Protein AF-A0A5R9E8Z7-F1 (afdb_monomer_lite)

pLDDT: mean 84.97, std 17.88, range [40.56, 98.5]

Foldseek 3Di:
DDDDDDDDDPPVPPPPPPDDDDDDDFDQADPPDPVSVVLVVQLVVCVVVVNVVSVVVSSVVNVVCCVVPPPD

Secondary structure (DSSP, 8-state):
-------------------PPPPPPPP-PPTT-HHHHHHHHHHHHHHHTT-HHHHHHHHHHHHHHHHHHS--

Structure (mmCIF, N/CA/C/O backbone):
data_AF-A0A5R9E8Z7-F1
#
_entry.id   AF-A0A5R9E8Z7-F1
#
loop_
_atom_site.group_PDB
_atom_site.id
_atom_site.type_symbol
_atom_site.label_atom_id
_atom_site.label_alt_id
_atom_site.label_comp_id
_atom_site.label_asym_id
_atom_site.label_entity_id
_atom_site.label_seq_id
_atom_site.pdbx_PDB_ins_code
_atom_site.Cartn_x
_atom_site.Cartn_y
_atom_site.Cartn_z
_atom_site.occupancy
_atom_site.B_iso_or_equiv
_atom_site.auth_seq_id
_atom_site.auth_comp_id
_atom_site.auth_asym_id
_atom_site.auth_atom_id
_atom_site.pdbx_PDB_model_num
ATOM 1 N N . MET A 1 1 ? 51.548 48.736 -0.203 1.00 40.56 1 MET A N 1
ATOM 2 C CA . MET A 1 1 ? 50.974 47.399 -0.442 1.00 40.56 1 MET A CA 1
ATOM 3 C C . MET A 1 1 ? 49.533 47.514 0.003 1.00 40.56 1 MET A C 1
ATOM 5 O O . MET A 1 1 ? 49.307 47.936 1.129 1.00 40.56 1 MET A O 1
ATOM 9 N N . GLU A 1 2 ? 48.640 47.384 -0.967 1.00 43.09 2 GLU A N 1
ATOM 10 C CA . GLU A 1 2 ? 47.282 47.931 -1.026 1.00 43.09 2 GLU A CA 1
ATOM 11 C C . GLU A 1 2 ? 46.368 47.385 0.083 1.00 43.09 2 GLU A C 1
ATOM 13 O O . GLU A 1 2 ? 46.468 46.223 0.471 1.00 43.09 2 GLU A O 1
ATOM 18 N N . SER A 1 3 ? 45.486 48.248 0.585 1.00 53.00 3 SER A N 1
ATOM 19 C CA . SER A 1 3 ? 44.441 47.937 1.558 1.00 53.00 3 SER A CA 1
ATOM 20 C C . SER A 1 3 ? 43.307 47.173 0.875 1.00 53.00 3 SER A C 1
ATOM 22 O O . SER A 1 3 ? 42.568 47.751 0.082 1.00 53.00 3 SER A O 1
ATOM 24 N N . GLU A 1 4 ? 43.142 45.890 1.179 1.00 54.66 4 GLU A N 1
ATOM 25 C CA . GLU A 1 4 ? 42.012 45.111 0.667 1.00 54.66 4 GLU A CA 1
ATOM 26 C C . GLU A 1 4 ? 40.770 45.361 1.535 1.00 54.66 4 GLU A C 1
ATOM 28 O O . GLU A 1 4 ? 40.560 44.758 2.590 1.00 54.66 4 GLU A O 1
ATOM 33 N N . GLU A 1 5 ? 39.956 46.308 1.075 1.00 55.84 5 GLU A N 1
ATOM 34 C CA . GLU A 1 5 ? 38.585 46.553 1.509 1.00 55.84 5 GLU A CA 1
ATOM 35 C C . GLU A 1 5 ? 37.740 45.289 1.272 1.00 55.84 5 GLU A C 1
ATOM 37 O O . GLU A 1 5 ? 37.397 44.940 0.142 1.00 55.84 5 GLU A O 1
ATOM 42 N N . ARG A 1 6 ? 37.405 44.562 2.345 1.00 56.03 6 ARG A N 1
ATOM 43 C CA . ARG A 1 6 ? 36.415 43.482 2.276 1.00 56.03 6 ARG A CA 1
ATOM 44 C C . ARG A 1 6 ? 35.024 44.097 2.249 1.00 56.03 6 ARG A C 1
ATOM 46 O O . ARG A 1 6 ? 34.442 44.374 3.298 1.00 56.03 6 ARG A O 1
ATOM 53 N N . THR A 1 7 ? 34.501 44.294 1.042 1.00 45.88 7 THR A N 1
ATOM 54 C CA . THR A 1 7 ? 33.086 44.601 0.849 1.00 45.88 7 THR A CA 1
ATOM 55 C C . THR A 1 7 ? 32.248 43.503 1.507 1.00 45.88 7 THR 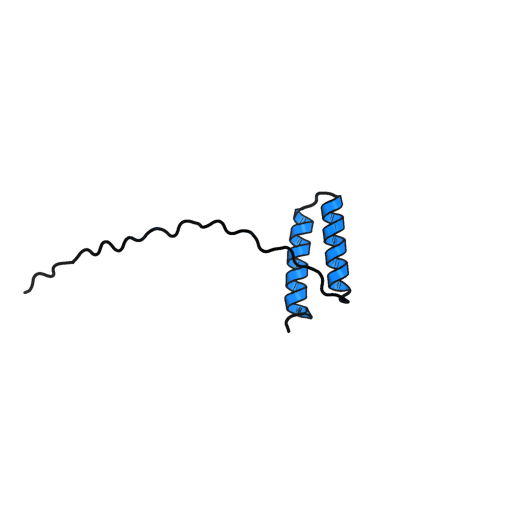A C 1
ATOM 57 O O . THR A 1 7 ? 32.437 42.307 1.273 1.00 45.88 7 THR A O 1
ATOM 60 N N . SER A 1 8 ? 31.388 43.914 2.432 1.00 53.75 8 SER A N 1
ATOM 61 C CA . SER A 1 8 ? 30.412 43.043 3.070 1.00 53.75 8 SER A CA 1
ATOM 62 C C . SER A 1 8 ? 29.162 43.073 2.205 1.00 53.75 8 SER A C 1
ATOM 64 O O . SER A 1 8 ? 28.395 44.026 2.284 1.00 53.75 8 SER A O 1
ATOM 66 N N . ASP A 1 9 ? 28.951 42.049 1.383 1.00 61.72 9 ASP A N 1
ATOM 67 C CA . ASP A 1 9 ? 27.631 41.801 0.809 1.00 61.72 9 ASP A CA 1
ATOM 68 C C . ASP A 1 9 ? 26.741 41.187 1.899 1.00 61.72 9 ASP A C 1
ATOM 70 O O . ASP A 1 9 ? 27.049 40.092 2.389 1.00 61.72 9 ASP A O 1
ATOM 74 N N . PRO A 1 10 ? 25.614 41.811 2.290 1.00 58.00 10 PRO A N 1
ATOM 75 C CA . PRO A 1 10 ? 24.583 41.111 3.022 1.00 58.00 10 PRO A CA 1
ATOM 76 C C . PRO A 1 10 ? 23.808 40.294 1.990 1.00 58.00 10 PRO A C 1
ATOM 78 O O . PRO A 1 10 ? 22.691 40.634 1.606 1.00 58.00 10 PRO A O 1
ATOM 81 N N . GLY A 1 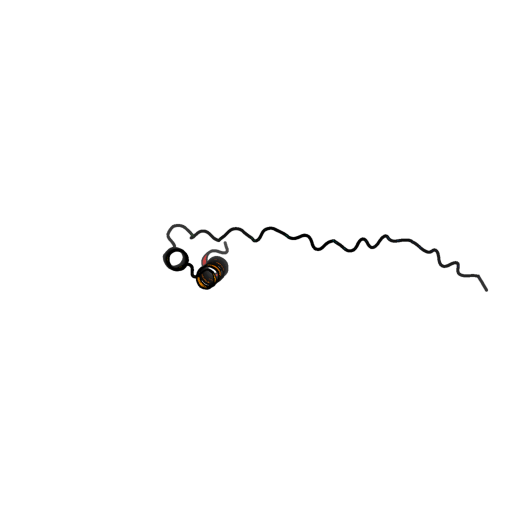11 ? 24.408 39.198 1.527 1.00 53.59 11 GLY A N 1
ATOM 82 C CA . GLY A 1 11 ? 23.646 38.126 0.915 1.00 53.59 11 GLY A CA 1
ATOM 83 C C . GLY A 1 11 ? 22.698 37.623 1.990 1.00 53.59 11 GLY A C 1
ATOM 84 O O . GLY A 1 11 ? 23.102 36.836 2.843 1.00 53.59 11 GLY A O 1
ATOM 85 N N . THR A 1 12 ? 21.477 38.162 2.018 1.00 56.06 12 THR A N 1
ATOM 86 C CA . THR A 1 12 ? 20.389 37.720 2.882 1.00 56.06 12 THR A CA 1
ATOM 87 C C . THR A 1 12 ? 20.177 36.239 2.608 1.00 56.06 12 THR A C 1
ATOM 89 O O . THR A 1 12 ? 19.413 35.848 1.728 1.00 56.06 12 THR A O 1
ATOM 92 N N . ASN A 1 13 ? 20.893 35.405 3.355 1.00 62.75 13 ASN A N 1
ATOM 93 C CA . ASN A 1 13 ? 20.672 33.980 3.423 1.00 62.75 13 ASN A CA 1
ATOM 94 C C . ASN A 1 13 ? 19.390 33.808 4.232 1.00 62.75 13 ASN A C 1
ATOM 96 O O . ASN A 1 13 ? 19.420 33.558 5.435 1.00 62.75 13 ASN A O 1
ATOM 100 N N . THR A 1 14 ? 18.258 34.079 3.579 1.00 62.47 14 THR A N 1
ATOM 101 C CA . THR A 1 14 ? 16.949 33.709 4.098 1.00 62.47 14 THR A CA 1
ATOM 102 C C . THR A 1 14 ? 17.021 32.198 4.265 1.00 62.47 14 THR A C 1
ATOM 104 O O . THR A 1 14 ? 17.163 31.511 3.251 1.00 62.47 14 THR A O 1
ATOM 107 N N . PRO A 1 15 ? 16.990 31.656 5.496 1.00 62.31 15 PRO A N 1
ATOM 108 C CA . PRO A 1 15 ? 16.908 30.219 5.650 1.00 62.31 15 PRO A CA 1
ATOM 109 C C . PRO A 1 15 ? 15.627 29.815 4.934 1.00 62.31 15 PRO A C 1
ATOM 111 O O . PRO A 1 15 ? 14.555 30.319 5.272 1.00 62.31 15 PRO A O 1
ATOM 114 N N . ALA A 1 16 ? 15.753 28.992 3.891 1.00 66.19 16 ALA A N 1
ATOM 115 C CA . ALA A 1 16 ? 14.607 28.404 3.225 1.00 66.19 16 ALA A CA 1
ATOM 116 C C . ALA A 1 16 ? 13.752 27.787 4.331 1.00 66.19 16 ALA A C 1
ATOM 118 O O . ALA A 1 16 ? 14.169 26.826 4.982 1.00 66.19 16 ALA A O 1
ATOM 119 N N . GLY A 1 17 ? 12.619 28.430 4.626 1.00 67.81 17 GLY A N 1
ATOM 120 C CA . GLY A 1 17 ? 11.694 27.939 5.628 1.00 67.81 17 GLY A CA 1
ATOM 121 C C . GLY A 1 17 ? 11.386 26.492 5.281 1.00 67.81 17 GLY A C 1
ATOM 122 O O . GLY A 1 17 ? 11.279 26.147 4.103 1.00 67.81 17 GLY A O 1
ATOM 123 N N . THR A 1 18 ? 11.299 25.625 6.281 1.00 70.38 18 THR A N 1
ATOM 124 C CA . THR A 1 18 ? 10.871 24.245 6.068 1.00 70.38 18 THR A CA 1
ATOM 125 C C . THR A 1 18 ? 9.426 24.268 5.579 1.00 70.38 18 THR A C 1
ATOM 127 O O . THR A 1 18 ? 8.489 24.270 6.376 1.00 70.38 18 THR A O 1
ATOM 130 N N . CYS A 1 19 ? 9.247 24.361 4.264 1.00 76.56 19 CYS A N 1
ATOM 131 C CA . CYS A 1 19 ? 7.954 24.300 3.613 1.00 76.56 19 CYS A CA 1
ATOM 132 C C . CYS A 1 19 ? 7.399 22.892 3.820 1.00 76.56 19 CYS A C 1
ATOM 134 O O . CYS A 1 19 ? 7.894 21.926 3.238 1.00 76.56 19 CYS A O 1
ATOM 136 N N . LEU A 1 20 ? 6.378 22.771 4.666 1.00 81.06 20 LEU A N 1
ATOM 137 C CA . LEU A 1 20 ? 5.607 21.541 4.777 1.00 81.06 20 LEU A CA 1
ATOM 138 C C . LEU A 1 20 ? 4.852 21.349 3.459 1.00 81.06 20 LEU A C 1
ATOM 140 O O . LEU A 1 20 ? 4.081 22.216 3.052 1.00 81.06 20 LEU A O 1
ATOM 144 N N . SER A 1 21 ? 5.125 20.241 2.775 1.00 81.94 21 SER A N 1
ATOM 145 C CA . SER A 1 21 ? 4.451 19.870 1.530 1.00 81.94 21 SER A CA 1
ATOM 146 C C . SER A 1 21 ? 3.430 18.773 1.805 1.00 81.94 21 SER A C 1
ATOM 148 O O . SER A 1 21 ? 3.679 17.888 2.625 1.00 81.94 21 SER A O 1
ATOM 150 N N . GLU A 1 22 ? 2.296 18.833 1.111 1.00 83.69 22 GLU A N 1
ATOM 151 C CA . GLU A 1 22 ? 1.277 17.783 1.153 1.00 83.69 22 GLU A CA 1
ATOM 152 C C . GLU A 1 22 ? 1.894 16.448 0.697 1.00 83.69 22 GLU A C 1
ATOM 154 O O . GLU A 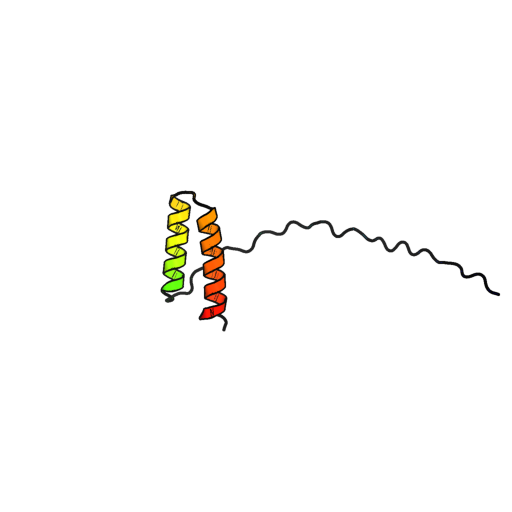1 22 ? 2.597 16.418 -0.324 1.00 83.69 22 GLU A O 1
ATOM 159 N N . PRO A 1 23 ? 1.669 15.340 1.425 1.00 81.19 23 PRO A N 1
ATOM 160 C CA . PRO A 1 23 ? 2.137 14.037 0.991 1.00 81.19 23 PRO A CA 1
ATOM 161 C C . PRO A 1 23 ? 1.529 13.653 -0.369 1.00 81.19 23 PRO A C 1
ATOM 163 O O . PRO A 1 23 ? 0.397 14.023 -0.688 1.00 81.19 23 PRO A O 1
ATOM 166 N N . PRO A 1 24 ? 2.249 12.863 -1.186 1.00 85.50 24 PRO A N 1
ATOM 167 C CA . PRO A 1 24 ? 1.724 12.399 -2.459 1.00 85.50 24 PRO A CA 1
ATOM 168 C C . PRO A 1 24 ? 0.416 11.632 -2.280 1.00 85.50 24 PRO A C 1
ATOM 170 O O . PRO A 1 24 ? 0.285 10.812 -1.364 1.00 85.50 24 PRO A O 1
ATOM 173 N N . ARG A 1 25 ? -0.511 11.826 -3.224 1.00 91.31 25 ARG A N 1
ATOM 174 C CA . ARG A 1 25 ? -1.761 11.066 -3.280 1.00 91.31 25 ARG A CA 1
ATOM 175 C C . ARG A 1 25 ? -1.478 9.562 -3.252 1.00 91.31 25 ARG A C 1
ATOM 177 O O . ARG A 1 25 ? -0.461 9.070 -3.757 1.00 91.31 25 ARG A O 1
ATOM 184 N N . GLU A 1 26 ? -2.406 8.824 -2.665 1.00 92.81 26 GLU A N 1
ATOM 185 C CA . GLU A 1 26 ? -2.344 7.373 -2.669 1.00 92.81 26 GLU A CA 1
ATOM 186 C C . GLU A 1 26 ? -2.354 6.793 -4.093 1.00 92.81 26 GLU A C 1
ATOM 188 O O . GLU A 1 26 ? -3.1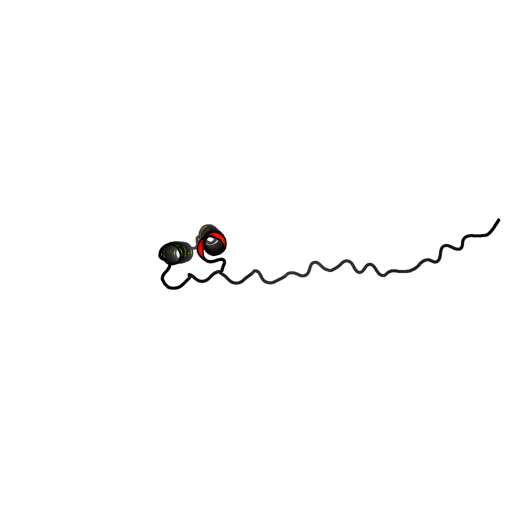00 7.273 -4.960 1.00 92.81 26 GLU A O 1
ATOM 193 N N . PRO A 1 27 ? -1.558 5.738 -4.340 1.00 94.75 27 PRO A N 1
ATOM 194 C CA . PRO A 1 27 ? -1.531 5.074 -5.632 1.00 94.75 27 PRO A CA 1
ATOM 195 C C . PRO A 1 27 ? -2.867 4.370 -5.907 1.00 94.75 27 PRO A C 1
ATOM 197 O O . PRO A 1 27 ? -3.540 3.870 -4.996 1.00 94.75 27 PRO A O 1
ATOM 200 N N . SER A 1 28 ? -3.261 4.378 -7.179 1.00 95.75 28 SER A N 1
ATOM 201 C CA . SER A 1 28 ? -4.467 3.713 -7.683 1.00 95.75 28 SER A CA 1
ATOM 202 C C . SER A 1 28 ? -4.060 2.454 -8.451 1.00 95.75 28 SER A C 1
ATOM 204 O O . SER A 1 28 ? -3.070 2.530 -9.170 1.00 95.75 28 SER A O 1
ATOM 206 N N . PRO A 1 29 ? -4.781 1.330 -8.315 1.00 96.75 29 PRO A N 1
ATOM 207 C CA . PRO A 1 29 ? -4.434 0.091 -9.007 1.00 96.75 29 PRO A CA 1
ATOM 208 C C . PRO A 1 29 ? -4.531 0.243 -10.532 1.00 96.75 29 PRO A C 1
ATOM 210 O O . PRO A 1 29 ? -5.441 0.910 -11.030 1.00 96.75 29 PRO A O 1
ATOM 213 N N . GLU A 1 30 ? -3.622 -0.405 -11.262 1.00 96.38 30 GLU A N 1
ATOM 214 C CA . GLU A 1 30 ? -3.662 -0.479 -12.725 1.00 96.38 30 GLU A CA 1
ATOM 215 C C . GLU A 1 30 ? -4.800 -1.419 -13.190 1.00 96.38 30 GLU A C 1
ATOM 217 O O . GLU A 1 30 ? -4.946 -2.523 -12.645 1.00 96.38 30 GLU A O 1
ATOM 222 N N . PRO A 1 31 ? -5.671 -0.996 -14.129 1.00 94.44 31 PRO A N 1
ATOM 223 C CA . PRO A 1 31 ? -6.807 -1.806 -14.560 1.00 94.44 31 PRO A CA 1
ATOM 224 C C . PRO A 1 31 ? -6.380 -3.110 -15.240 1.00 94.44 31 PRO A C 1
ATOM 226 O O . PRO A 1 31 ? -5.761 -3.101 -16.293 1.00 94.44 31 PRO A O 1
ATOM 229 N N . GLY A 1 32 ? -6.811 -4.244 -14.687 1.00 95.69 32 GLY A N 1
ATOM 230 C CA . GLY A 1 32 ? -6.500 -5.568 -15.239 1.00 95.69 32 GLY A CA 1
ATOM 231 C C . GLY A 1 32 ? -5.270 -6.232 -14.619 1.00 95.69 32 GLY A C 1
ATOM 232 O O . GLY A 1 32 ? -5.077 -7.431 -14.818 1.00 95.69 32 GLY A O 1
ATOM 233 N N . CYS A 1 33 ? -4.501 -5.520 -13.793 1.00 97.94 33 CYS A N 1
ATOM 234 C CA . CYS A 1 33 ? -3.419 -6.113 -13.020 1.00 97.94 33 CYS A CA 1
ATOM 235 C C . CYS A 1 33 ? -3.939 -6.770 -11.725 1.00 97.94 33 CYS A C 1
ATOM 237 O O . CYS A 1 33 ? -4.442 -6.109 -10.809 1.00 97.94 33 CYS A O 1
ATOM 239 N N . ALA A 1 34 ? -3.802 -8.097 -11.632 1.00 97.81 34 ALA A N 1
ATOM 240 C CA . ALA A 1 34 ? -4.256 -8.877 -10.479 1.00 97.81 34 ALA A CA 1
ATOM 241 C C . ALA A 1 34 ? -3.487 -8.539 -9.186 1.00 97.81 34 ALA A C 1
ATOM 243 O O . ALA A 1 34 ? -4.085 -8.489 -8.110 1.00 97.81 34 ALA A O 1
ATOM 244 N N . ASP A 1 35 ? -2.189 -8.244 -9.286 1.00 97.75 35 ASP A N 1
ATOM 245 C CA . ASP A 1 35 ? -1.361 -7.873 -8.133 1.00 97.75 35 ASP A CA 1
ATOM 246 C C . ASP A 1 35 ? -1.758 -6.500 -7.581 1.00 97.75 35 ASP A C 1
ATOM 248 O O . ASP A 1 35 ? -1.948 -6.342 -6.370 1.00 97.75 35 ASP A O 1
ATOM 252 N N . CYS A 1 36 ? -1.985 -5.524 -8.467 1.00 98.00 36 CYS A N 1
ATOM 253 C CA . CYS A 1 36 ? -2.551 -4.226 -8.104 1.00 98.00 36 CYS A CA 1
ATOM 254 C C . CYS A 1 36 ? -3.881 -4.381 -7.357 1.00 98.00 36 CYS A C 1
ATOM 256 O O . CYS A 1 36 ? -4.082 -3.762 -6.305 1.00 98.00 36 CYS A O 1
ATOM 258 N N . LEU A 1 37 ? -4.777 -5.235 -7.866 1.00 98.06 37 LEU A N 1
ATOM 259 C CA . LEU A 1 37 ? -6.053 -5.520 -7.216 1.00 98.06 37 LEU A CA 1
ATOM 260 C C . LEU A 1 37 ? -5.838 -6.120 -5.821 1.00 98.06 37 LEU A C 1
ATOM 262 O O . LEU A 1 37 ? -6.411 -5.616 -4.854 1.00 98.06 37 LEU A O 1
ATOM 266 N N . SER A 1 38 ? -4.972 -7.125 -5.684 1.00 98.12 38 SER A N 1
ATOM 267 C CA . SER A 1 38 ? -4.677 -7.752 -4.391 1.00 98.12 38 SER A CA 1
ATOM 268 C C . SER A 1 38 ? -4.156 -6.745 -3.362 1.00 98.12 38 SER A C 1
ATOM 270 O O . SER A 1 38 ? -4.591 -6.760 -2.210 1.00 98.12 38 SER A O 1
ATOM 272 N N . ILE A 1 39 ? -3.246 -5.851 -3.761 1.00 98.31 39 ILE A N 1
ATOM 273 C CA . ILE A 1 39 ? -2.707 -4.817 -2.867 1.00 98.31 39 ILE A CA 1
ATOM 274 C C . ILE A 1 39 ? -3.808 -3.820 -2.474 1.00 98.31 39 ILE A C 1
ATOM 276 O O . ILE A 1 39 ? -3.899 -3.429 -1.310 1.00 98.31 39 ILE A O 1
ATOM 280 N N . SER A 1 40 ? -4.682 -3.442 -3.414 1.00 97.94 40 SER A N 1
ATOM 281 C CA . SER A 1 40 ? -5.800 -2.532 -3.131 1.00 97.94 40 SER A CA 1
ATOM 282 C C . SER A 1 40 ? -6.801 -3.116 -2.128 1.00 97.94 40 SER A C 1
ATOM 284 O O . SER A 1 40 ? -7.238 -2.408 -1.221 1.00 97.94 40 SER A O 1
ATOM 286 N N . VAL A 1 41 ? -7.098 -4.416 -2.232 1.00 98.12 41 VAL A N 1
ATOM 287 C CA . VAL A 1 41 ? -7.978 -5.133 -1.300 1.00 98.12 41 VAL A CA 1
ATOM 288 C C . VAL A 1 41 ? -7.337 -5.224 0.083 1.00 98.12 41 VAL A C 1
ATOM 290 O O . VAL A 1 41 ? -7.999 -4.950 1.081 1.00 98.12 41 VAL A O 1
ATOM 293 N N . ALA A 1 42 ? -6.040 -5.541 0.162 1.00 98.12 42 ALA A N 1
ATOM 294 C CA . ALA A 1 42 ? -5.318 -5.561 1.434 1.00 98.12 42 ALA A CA 1
ATOM 295 C C . ALA A 1 42 ? -5.349 -4.190 2.134 1.00 98.12 42 ALA A C 1
ATOM 297 O O . ALA A 1 42 ? -5.582 -4.121 3.341 1.00 98.12 42 ALA A O 1
ATOM 298 N N . ARG A 1 43 ? -5.189 -3.098 1.372 1.00 98.19 43 ARG A N 1
ATOM 299 C CA . ARG A 1 43 ? -5.286 -1.727 1.891 1.00 98.19 43 ARG A CA 1
ATOM 300 C C . ARG A 1 43 ? -6.672 -1.420 2.457 1.0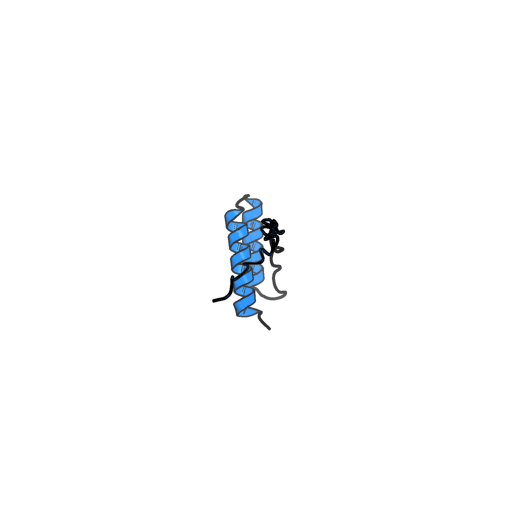0 98.19 43 ARG A C 1
ATOM 302 O O . ARG A 1 43 ? -6.771 -0.836 3.532 1.00 98.19 43 ARG A O 1
ATOM 309 N N . GLU A 1 44 ? -7.732 -1.796 1.750 1.00 98.25 44 GLU A N 1
ATOM 310 C CA . GLU A 1 44 ? -9.101 -1.528 2.201 1.00 98.25 44 GLU A CA 1
ATOM 311 C C . GLU A 1 44 ? -9.469 -2.356 3.440 1.00 98.25 44 GLU A C 1
ATOM 313 O O . GLU A 1 44 ? -10.057 -1.836 4.388 1.00 98.25 44 GLU A O 1
ATOM 318 N N . ASN A 1 45 ? -9.016 -3.610 3.502 1.00 98.38 45 ASN A N 1
ATOM 319 C CA . ASN A 1 45 ? -9.159 -4.435 4.700 1.00 98.38 45 ASN A CA 1
ATOM 320 C C . ASN A 1 45 ? -8.455 -3.795 5.906 1.00 98.38 45 ASN A C 1
ATOM 322 O O . ASN A 1 45 ? -9.057 -3.699 6.974 1.00 98.38 45 ASN A O 1
ATOM 326 N N . ALA A 1 46 ? -7.232 -3.285 5.732 1.00 98.44 46 ALA A N 1
ATOM 327 C CA . ALA A 1 46 ? -6.506 -2.590 6.795 1.00 98.44 46 ALA A CA 1
ATOM 328 C C . ALA A 1 46 ? -7.230 -1.317 7.275 1.00 98.44 46 ALA A C 1
ATOM 330 O O . ALA A 1 46 ? -7.294 -1.054 8.477 1.00 98.44 46 ALA A O 1
ATOM 331 N N . ARG A 1 47 ? -7.852 -0.553 6.363 1.00 98.00 47 ARG A N 1
ATOM 332 C CA . ARG A 1 47 ? -8.711 0.583 6.745 1.00 98.00 47 ARG A CA 1
ATOM 333 C C . ARG A 1 47 ? -9.906 0.152 7.574 1.00 98.00 47 ARG A C 1
ATOM 335 O O . ARG A 1 47 ? -10.212 0.811 8.563 1.00 98.00 47 ARG A O 1
ATOM 342 N N . SER A 1 48 ? -10.559 -0.946 7.192 1.00 98.50 48 SER A N 1
ATOM 343 C CA . SER A 1 48 ? -11.735 -1.451 7.907 1.00 98.50 48 SER A CA 1
ATOM 344 C C . SER A 1 48 ? -11.431 -1.818 9.366 1.00 98.50 48 SER A C 1
ATOM 346 O O . SER A 1 48 ? -12.309 -1.731 10.221 1.00 98.50 48 SER A O 1
ATOM 348 N N . THR A 1 49 ? -10.174 -2.166 9.664 1.00 98.25 49 THR A N 1
ATOM 349 C CA . THR A 1 49 ? -9.688 -2.490 11.011 1.00 98.25 49 THR A CA 1
ATOM 350 C C . THR A 1 49 ? -8.910 -1.350 11.673 1.00 98.25 49 THR A C 1
ATOM 352 O O . THR A 1 49 ? -8.330 -1.561 12.735 1.00 98.25 49 THR A O 1
ATOM 355 N N . PHE A 1 50 ? -8.889 -0.151 11.077 1.00 98.12 50 PHE A N 1
ATOM 356 C CA . PHE A 1 50 ? -8.140 1.027 11.545 1.00 98.12 50 PHE A CA 1
ATOM 357 C C . PHE A 1 50 ? -6.613 0.829 11.661 1.00 98.12 50 PHE A C 1
ATOM 359 O O . PHE A 1 50 ? -5.943 1.556 12.396 1.00 98.12 50 PHE A O 1
ATOM 366 N N . ASP A 1 51 ? -6.042 -0.114 10.907 1.00 98.38 51 ASP A N 1
ATOM 367 C CA . ASP A 1 51 ? -4.595 -0.347 10.846 1.00 98.38 51 ASP A CA 1
ATOM 368 C C . ASP A 1 51 ? -3.946 0.538 9.770 1.00 98.38 51 ASP A C 1
ATOM 370 O O . ASP A 1 51 ? -3.682 0.127 8.637 1.00 98.38 51 ASP A O 1
ATOM 374 N N . TYR A 1 52 ? -3.686 1.799 10.119 1.00 97.00 52 TYR A N 1
ATOM 375 C CA . TYR A 1 52 ? -3.098 2.767 9.187 1.00 97.00 52 TYR A CA 1
ATOM 376 C C . TYR A 1 52 ? -1.608 2.528 8.888 1.00 97.00 52 TYR A C 1
ATOM 378 O O . TYR A 1 52 ? -1.097 3.056 7.893 1.00 97.00 52 TYR A O 1
ATOM 386 N N . SER A 1 53 ? -0.917 1.711 9.694 1.00 98.06 53 SER A N 1
ATOM 387 C CA . SER A 1 53 ? 0.440 1.265 9.363 1.00 98.06 53 SER A CA 1
ATOM 388 C C . SER A 1 53 ? 0.386 0.351 8.144 1.00 98.06 53 SER A C 1
ATOM 390 O O . SER A 1 53 ? 1.028 0.634 7.135 1.00 98.06 53 SER A O 1
ATOM 392 N N . ALA A 1 54 ? -0.481 -0.665 8.175 1.00 98.19 54 ALA A N 1
ATOM 393 C CA . ALA A 1 54 ? -0.669 -1.571 7.046 1.00 98.19 54 ALA A CA 1
ATOM 394 C C . ALA A 1 54 ? -1.219 -0.861 5.793 1.00 98.19 54 ALA A C 1
ATOM 396 O O . ALA A 1 54 ? -0.847 -1.208 4.669 1.00 98.19 54 ALA A O 1
ATOM 397 N N . VAL A 1 55 ? -2.052 0.177 5.952 1.00 98.31 55 VAL A N 1
ATOM 398 C CA . VAL A 1 55 ? -2.475 1.041 4.828 1.00 98.31 55 VAL A CA 1
ATOM 399 C C . VAL A 1 55 ? -1.273 1.723 4.170 1.00 98.31 55 VAL A C 1
ATOM 401 O O . VAL A 1 55 ? -1.168 1.756 2.940 1.00 98.31 55 VAL A O 1
ATOM 404 N N . SER A 1 56 ? -0.360 2.257 4.981 1.00 97.19 56 SER A N 1
ATOM 405 C CA . SER A 1 56 ? 0.854 2.918 4.498 1.00 97.19 56 SER A CA 1
ATOM 406 C C . SER A 1 56 ? 1.782 1.928 3.790 1.00 97.19 56 SER A C 1
ATOM 408 O O . SER A 1 56 ? 2.248 2.219 2.687 1.00 97.19 56 SER A O 1
ATOM 410 N N . ASP A 1 57 ? 1.962 0.730 4.346 1.00 98.00 57 ASP A N 1
ATOM 411 C CA . ASP A 1 57 ? 2.760 -0.338 3.734 1.00 98.00 57 ASP A CA 1
ATOM 412 C C . ASP A 1 57 ? 2.174 -0.795 2.391 1.00 98.00 57 ASP A C 1
ATOM 414 O O . ASP A 1 57 ? 2.902 -0.947 1.406 1.00 98.00 57 ASP A O 1
ATOM 418 N N . ALA A 1 58 ? 0.848 -0.938 2.297 1.00 98.12 58 ALA A N 1
ATOM 419 C CA . ALA A 1 58 ? 0.180 -1.260 1.038 1.00 98.12 58 ALA A CA 1
ATOM 420 C C . ALA A 1 58 ? 0.394 -0.163 -0.021 1.00 98.12 58 ALA A C 1
ATOM 422 O O . ALA A 1 58 ? 0.624 -0.469 -1.194 1.00 98.12 58 ALA A O 1
ATOM 423 N N . ASN A 1 59 ? 0.395 1.113 0.381 1.00 97.50 59 ASN A N 1
ATOM 424 C CA . ASN A 1 59 ? 0.718 2.227 -0.513 1.00 97.50 59 ASN A CA 1
ATOM 425 C C . ASN A 1 59 ? 2.175 2.174 -1.003 1.00 97.50 59 ASN A C 1
ATOM 427 O O . ASN A 1 59 ? 2.435 2.460 -2.172 1.00 97.50 59 ASN A O 1
ATOM 431 N N . VAL A 1 60 ? 3.131 1.814 -0.143 1.00 97.31 60 VAL A N 1
ATOM 432 C CA . VAL A 1 60 ? 4.538 1.627 -0.540 1.00 97.31 60 VAL A CA 1
ATOM 433 C C . VAL A 1 60 ? 4.664 0.466 -1.526 1.00 97.31 60 VAL A C 1
ATOM 435 O O . VAL A 1 60 ? 5.228 0.643 -2.606 1.00 97.31 60 VAL A O 1
ATOM 438 N N . ARG A 1 61 ? 4.056 -0.684 -1.217 1.00 97.75 61 ARG A N 1
ATOM 439 C CA . ARG A 1 61 ? 4.086 -1.877 -2.071 1.00 97.75 61 ARG A CA 1
ATOM 440 C C . ARG A 1 61 ? 3.471 -1.632 -3.447 1.00 97.75 61 ARG A C 1
ATOM 442 O O . ARG A 1 61 ? 4.020 -2.089 -4.443 1.00 97.75 61 ARG A O 1
ATOM 449 N N . MET A 1 62 ? 2.364 -0.891 -3.524 1.00 97.38 62 MET A N 1
ATOM 450 C CA . MET A 1 62 ? 1.741 -0.552 -4.807 1.00 97.38 62 MET A CA 1
ATOM 451 C C . MET A 1 62 ? 2.646 0.338 -5.666 1.00 97.38 62 MET A C 1
ATOM 453 O O . MET A 1 62 ? 2.764 0.099 -6.863 1.00 97.38 62 MET A O 1
ATOM 457 N N . ARG A 1 63 ? 3.333 1.325 -5.072 1.00 96.44 63 ARG A N 1
ATOM 458 C CA . ARG A 1 63 ? 4.298 2.161 -5.811 1.00 96.44 63 ARG A CA 1
ATOM 459 C C . ARG A 1 63 ? 5.485 1.351 -6.316 1.00 96.44 63 ARG A C 1
ATOM 461 O O . ARG A 1 63 ? 5.904 1.549 -7.450 1.00 96.44 63 ARG A O 1
ATOM 468 N N . GLN A 1 64 ? 5.998 0.440 -5.493 1.00 97.19 64 GLN A N 1
ATOM 469 C CA . GLN A 1 64 ? 7.068 -0.460 -5.904 1.00 97.19 64 GLN A CA 1
ATOM 470 C C . GLN A 1 64 ? 6.624 -1.347 -7.073 1.00 97.19 64 GLN A C 1
ATOM 472 O O . GLN A 1 64 ? 7.293 -1.383 -8.099 1.00 97.19 64 GLN A O 1
ATOM 477 N N . HIS A 1 65 ? 5.451 -1.972 -6.964 1.00 97.25 65 HIS A N 1
ATOM 478 C CA . HIS A 1 65 ? 4.903 -2.790 -8.040 1.00 97.25 65 HIS A CA 1
ATOM 479 C C . HIS A 1 65 ? 4.684 -1.985 -9.329 1.00 97.25 65 HIS A C 1
ATOM 481 O O . HIS A 1 65 ? 5.028 -2.456 -10.406 1.00 97.25 65 HIS A O 1
ATOM 487 N N . HIS A 1 66 ? 4.184 -0.749 -9.239 1.00 96.25 66 HIS A N 1
ATOM 488 C CA . HIS A 1 66 ? 4.085 0.131 -10.405 1.00 96.25 66 HIS A CA 1
ATOM 489 C C . HIS A 1 66 ? 5.441 0.381 -11.063 1.00 96.25 66 HIS A C 1
ATOM 491 O O . HIS A 1 66 ? 5.540 0.312 -12.283 1.00 96.25 66 HIS A O 1
ATOM 497 N N . ALA A 1 67 ? 6.481 0.655 -10.275 1.00 95.75 67 ALA A N 1
ATOM 498 C CA . ALA A 1 67 ? 7.820 0.877 -10.809 1.00 95.75 67 ALA A CA 1
ATOM 499 C C . ALA A 1 67 ? 8.405 -0.380 -11.481 1.00 95.75 67 ALA A C 1
ATOM 501 O O 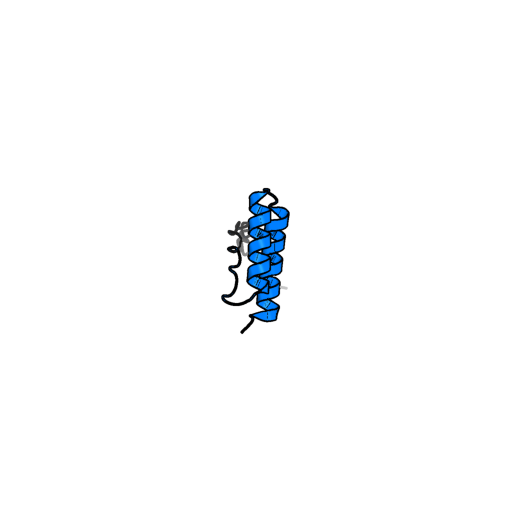. ALA A 1 67 ? 9.155 -0.263 -12.442 1.00 95.75 67 ALA A O 1
ATOM 502 N N . GLU A 1 68 ? 8.060 -1.571 -10.993 1.00 96.38 68 GLU A N 1
ATOM 503 C CA . GLU A 1 68 ? 8.585 -2.844 -11.498 1.00 96.38 68 GLU A CA 1
ATOM 504 C C . GLU A 1 68 ? 7.799 -3.390 -12.701 1.00 96.38 68 GLU A C 1
ATOM 506 O O . GLU A 1 68 ? 8.396 -3.929 -13.631 1.00 96.38 68 GLU A O 1
ATOM 511 N N . ALA A 1 69 ? 6.470 -3.259 -12.696 1.00 95.69 69 ALA A N 1
ATOM 512 C CA . ALA A 1 69 ? 5.576 -3.898 -13.665 1.00 95.69 69 ALA A CA 1
ATOM 513 C C . ALA A 1 69 ? 4.911 -2.921 -14.650 1.00 95.69 69 ALA A C 1
ATOM 515 O O . ALA A 1 69 ? 4.432 -3.349 -15.699 1.00 95.69 69 ALA A O 1
ATOM 516 N N . HIS A 1 70 ? 4.871 -1.623 -14.328 1.00 92.94 70 HIS A N 1
ATOM 517 C CA . HIS A 1 70 ? 4.107 -0.613 -15.075 1.00 92.94 70 HIS A CA 1
ATOM 518 C C . HIS A 1 70 ? 4.917 0.643 -15.439 1.00 92.94 70 HIS A C 1
ATOM 520 O O . HIS A 1 70 ? 4.343 1.619 -15.920 1.00 92.94 70 HIS A O 1
ATOM 526 N N . ALA A 1 71 ? 6.237 0.646 -15.227 1.00 79.81 71 ALA A N 1
ATOM 527 C CA . ALA A 1 71 ? 7.111 1.717 -15.691 1.00 79.81 71 ALA A CA 1
ATOM 528 C C . ALA A 1 71 ? 7.291 1.615 -17.217 1.00 79.81 71 ALA A C 1
ATOM 530 O O . ALA A 1 71 ? 8.231 0.982 -17.697 1.00 79.81 71 ALA A O 1
ATOM 531 N N . SER A 1 72 ? 6.356 2.203 -17.969 1.00 58.53 72 SER A N 1
ATOM 532 C CA . SER A 1 72 ? 6.459 2.432 -19.416 1.00 58.53 72 SER A CA 1
ATOM 533 C C . SER A 1 72 ? 6.606 3.909 -19.738 1.00 58.53 72 SER A C 1
ATOM 535 O O . SER A 1 72 ? 6.040 4.749 -19.005 1.00 58.53 72 SER A O 1
#

Radius of gyration: 24.42 Å; chains: 1; bounding box: 63×57×31 Å

Sequence (72 aa):
MESEERTSDPGTNTPAGTCLSEPPREPSPEPGCADCLSISVARENARSTFDYSAVSDANVRMRQHHAEAHAS

Organism: NCBI:txid1817406